Protein AF-A0A382S7X2-F1 (afdb_monomer_lite)

Secondary structure (DSSP, 8-state):
--HHHHHHHHHHHHHHHHHHHHHTTT-HHHHHTTS-TT-EEE-SSS-EEEHHHHHHHHHHHHHHHHTTSSS---------

Organism: NCBI:txid408172

pLDDT: mean 92.97, std 5.41, range [74.81, 98.19]

Foldseek 3Di:
DDPVVVVVVVVVVVLVVQLQVCLQVVVLVSNLVSADQFDWDDPPPPDIQTGSVSVSCVSVVVVVVQVPDPDHDGDGDDDD

Radius of gyration: 15.02 Å; chains: 1; bounding box: 34×27×41 Å

Sequence (80 aa):
MELWQLEAYAEIRNLISAYNSFGDRGRFDEMLSLFAEHAVMDIDDGRLYEGIGQIKKIFTDTNDSLSKGDSPSYIQHHTA

Structure (mmCIF, N/CA/C/O backbone):
data_AF-A0A382S7X2-F1
#
_entry.id   AF-A0A382S7X2-F1
#
loop_
_atom_site.group_PDB
_atom_site.id
_atom_site.type_symbol
_atom_site.label_atom_id
_atom_site.label_alt_id
_atom_site.label_comp_id
_atom_site.label_asym_id
_atom_site.label_entity_id
_atom_site.label_seq_id
_atom_site.pdbx_PDB_ins_code
_atom_site.Cartn_x
_atom_site.Cartn_y
_atom_site.Cartn_z
_atom_site.occupancy
_atom_site.B_iso_or_equiv
_atom_site.auth_seq_id
_atom_site.auth_comp_id
_atom_site.auth_asym_id
_atom_site.auth_atom_id
_atom_site.pdbx_PDB_model_num
ATOM 1 N N . MET A 1 1 ? -23.873 5.333 14.684 1.00 81.12 1 MET A N 1
ATOM 2 C CA . MET A 1 1 ? -22.696 4.449 14.747 1.00 81.12 1 MET A CA 1
ATOM 3 C C . MET A 1 1 ? -22.224 4.434 16.179 1.00 81.12 1 MET A C 1
ATOM 5 O O . MET A 1 1 ? -22.187 5.496 16.790 1.00 81.12 1 MET A O 1
ATOM 9 N N . GLU A 1 2 ? -21.905 3.253 16.688 1.00 97.25 2 GLU A N 1
ATOM 10 C CA . GLU A 1 2 ? -21.264 3.087 17.992 1.00 97.25 2 GLU A CA 1
ATOM 11 C C . GLU A 1 2 ? -19.819 3.603 17.953 1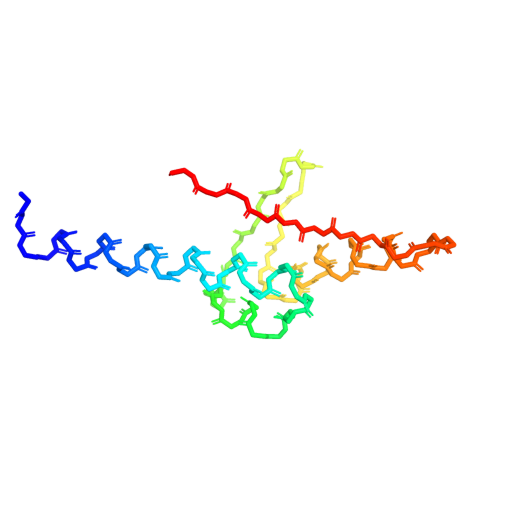.00 97.25 2 GLU A C 1
ATOM 13 O O . GLU A 1 2 ? -19.226 3.717 16.877 1.00 97.25 2 GLU A O 1
ATOM 18 N N . LEU A 1 3 ? -19.237 3.891 19.120 1.00 96.56 3 LEU A N 1
ATOM 19 C CA . LEU A 1 3 ? -17.885 4.459 19.217 1.00 96.56 3 LEU A CA 1
ATOM 20 C C . LEU A 1 3 ? -16.834 3.602 18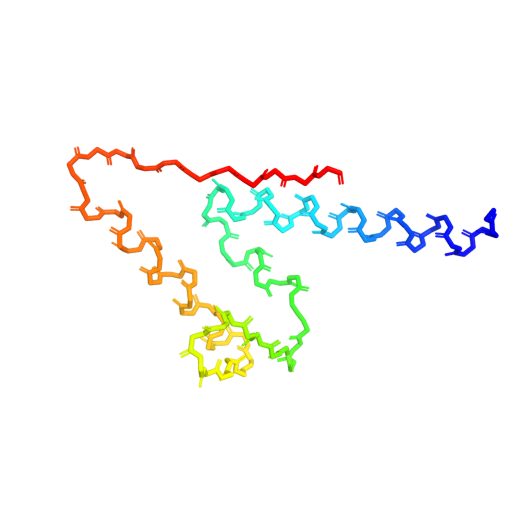.493 1.00 96.56 3 LEU A C 1
ATOM 22 O O . LEU A 1 3 ? -16.105 4.119 17.652 1.00 96.56 3 LEU A O 1
ATOM 26 N N . TRP A 1 4 ? -16.842 2.287 18.723 1.00 97.56 4 TRP A N 1
ATOM 27 C CA . TRP A 1 4 ? -15.902 1.359 18.083 1.00 97.56 4 TRP A CA 1
ATOM 28 C C . TRP A 1 4 ? -16.012 1.358 16.548 1.00 97.56 4 TRP A C 1
ATOM 30 O O . TRP A 1 4 ? -15.035 1.112 15.846 1.00 97.56 4 TRP A O 1
ATOM 40 N N . GLN A 1 5 ? -17.196 1.658 16.002 1.00 98.19 5 GLN A N 1
ATOM 41 C CA . GLN A 1 5 ? -17.400 1.741 14.554 1.00 98.19 5 GLN A CA 1
ATOM 42 C C . GLN A 1 5 ? -16.804 3.026 13.983 1.00 98.19 5 GLN A C 1
ATOM 44 O O . GLN A 1 5 ? -16.284 3.019 12.871 1.00 98.19 5 GLN A O 1
ATOM 49 N N . LEU A 1 6 ? -16.899 4.135 14.723 1.00 98.12 6 LEU A N 1
ATOM 50 C CA . LEU A 1 6 ? -16.296 5.409 14.329 1.00 98.12 6 LEU A CA 1
ATOM 51 C C . LEU A 1 6 ? -14.768 5.316 14.347 1.00 98.12 6 LEU A C 1
ATOM 53 O O . LEU A 1 6 ? -14.121 5.807 13.424 1.00 98.12 6 LEU A O 1
ATOM 57 N N . GLU A 1 7 ? -14.211 4.647 15.356 1.00 98.12 7 GLU A N 1
ATOM 58 C CA . GLU A 1 7 ? -12.776 4.368 15.463 1.00 98.12 7 GLU A CA 1
ATOM 59 C C . GLU A 1 7 ? -12.297 3.503 14.293 1.00 98.12 7 GLU A C 1
ATOM 61 O O . GLU A 1 7 ? -11.418 3.930 13.546 1.00 98.12 7 GLU A O 1
ATOM 66 N N . ALA A 1 8 ? -12.955 2.366 14.040 1.00 98.00 8 ALA A N 1
ATOM 67 C CA . ALA A 1 8 ? -12.620 1.497 12.911 1.00 98.00 8 ALA A CA 1
ATOM 68 C C . ALA A 1 8 ? -12.714 2.230 11.560 1.00 98.00 8 ALA A C 1
ATOM 70 O O . ALA A 1 8 ? -11.862 2.064 10.687 1.00 98.00 8 ALA A O 1
ATOM 71 N N . TYR A 1 9 ? -13.723 3.087 11.382 1.00 97.50 9 TYR A N 1
ATOM 72 C CA . TYR A 1 9 ? -13.859 3.888 10.166 1.00 97.50 9 TYR A CA 1
ATOM 73 C C . TYR A 1 9 ? -12.692 4.869 9.987 1.00 97.50 9 TYR A C 1
ATOM 75 O O . TYR A 1 9 ? -12.165 5.024 8.883 1.00 97.50 9 TYR A O 1
ATOM 83 N N . ALA A 1 10 ? -12.267 5.522 11.070 1.00 97.38 10 ALA A N 1
ATOM 84 C CA . ALA A 1 10 ? -11.120 6.420 11.044 1.00 97.38 10 ALA A CA 1
ATOM 85 C C . ALA A 1 10 ? -9.813 5.666 10.749 1.00 97.38 10 ALA A C 1
ATOM 87 O O . ALA A 1 10 ? -9.014 6.137 9.939 1.00 97.38 10 ALA A O 1
ATOM 88 N N . GLU A 1 11 ? -9.613 4.486 11.339 1.00 97.94 11 GLU A N 1
ATOM 89 C CA . GLU A 1 11 ? -8.447 3.632 11.085 1.00 97.94 11 GLU A CA 1
ATOM 90 C C . GLU A 1 11 ? -8.361 3.201 9.618 1.00 97.94 11 GLU A C 1
ATOM 92 O O . GLU A 1 11 ? -7.316 3.374 8.990 1.00 97.94 11 GLU A O 1
ATOM 97 N N . ILE A 1 12 ? -9.471 2.738 9.031 1.00 97.19 12 ILE A N 1
ATOM 98 C CA . ILE A 1 12 ? -9.537 2.358 7.611 1.00 97.19 12 ILE A CA 1
ATOM 99 C C . ILE A 1 12 ? -9.231 3.561 6.715 1.00 97.19 12 ILE A C 1
ATOM 101 O O . ILE A 1 12 ? -8.423 3.466 5.789 1.00 97.19 12 ILE A O 1
ATOM 105 N N . ARG A 1 13 ? -9.834 4.721 7.000 1.00 97.19 13 ARG A N 1
ATOM 106 C CA . ARG A 1 13 ? -9.580 5.949 6.235 1.00 97.19 13 ARG A CA 1
ATOM 107 C C . ARG A 1 13 ? -8.105 6.352 6.288 1.00 97.19 13 ARG A C 1
ATOM 109 O O . ARG A 1 13 ? -7.544 6.762 5.267 1.00 97.19 13 ARG A O 1
ATOM 116 N N . ASN A 1 14 ? -7.483 6.248 7.459 1.00 97.81 14 ASN A N 1
ATOM 117 C CA . ASN A 1 14 ? -6.071 6.567 7.643 1.00 97.81 14 ASN A CA 1
ATOM 118 C C . ASN A 1 14 ? -5.173 5.574 6.897 1.00 97.81 14 ASN A C 1
ATOM 120 O O . ASN A 1 14 ? -4.235 6.006 6.229 1.00 97.81 14 ASN A O 1
ATOM 124 N N . LEU A 1 15 ? -5.496 4.277 6.940 1.00 97.94 15 LEU A N 1
ATOM 125 C CA . LEU A 1 15 ? -4.779 3.232 6.208 1.00 97.94 15 LEU A CA 1
ATOM 126 C C . LEU A 1 15 ? -4.798 3.487 4.697 1.00 97.94 15 LEU A C 1
ATOM 128 O O . LEU A 1 15 ? -3.741 3.511 4.069 1.00 97.94 15 LEU A O 1
ATOM 132 N N . ILE A 1 16 ? -5.975 3.750 4.122 1.00 97.44 16 ILE A N 1
ATOM 133 C CA . ILE A 1 16 ? -6.118 4.043 2.687 1.00 97.44 16 ILE A CA 1
ATOM 134 C C . ILE A 1 16 ? -5.346 5.314 2.312 1.00 97.44 16 ILE A C 1
ATOM 136 O O . ILE A 1 16 ? -4.626 5.341 1.316 1.00 97.44 16 ILE A O 1
ATOM 140 N N . SER A 1 17 ? -5.446 6.364 3.134 1.00 97.31 17 SER A N 1
ATOM 141 C CA . SER A 1 17 ? -4.734 7.623 2.884 1.00 97.31 17 SER A CA 1
ATOM 142 C C . SER A 1 17 ? -3.213 7.435 2.909 1.00 97.31 17 SER A C 1
ATOM 144 O O . SER A 1 17 ? -2.511 8.009 2.075 1.00 97.31 17 SER A O 1
ATOM 146 N N . ALA A 1 18 ? -2.698 6.625 3.839 1.00 97.94 18 ALA A N 1
ATOM 147 C CA . ALA A 1 18 ? -1.279 6.295 3.920 1.00 97.94 18 ALA A CA 1
ATOM 148 C C . ALA A 1 18 ? -0.825 5.471 2.708 1.00 97.94 18 ALA A C 1
ATOM 150 O O . ALA A 1 18 ? 0.157 5.840 2.066 1.00 97.94 18 ALA A O 1
ATOM 151 N N . TYR A 1 19 ? -1.573 4.421 2.355 1.00 97.12 19 TYR A N 1
ATOM 152 C CA . TYR A 1 19 ? -1.296 3.581 1.189 1.00 97.12 19 TYR A CA 1
ATOM 153 C C . TYR A 1 19 ? -1.190 4.416 -0.093 1.00 97.12 19 TYR A C 1
ATOM 155 O O . TYR A 1 19 ? -0.151 4.394 -0.755 1.00 97.12 19 TYR A O 1
ATOM 163 N N . ASN A 1 20 ? -2.206 5.237 -0.378 1.00 95.88 20 ASN A N 1
ATOM 164 C CA . ASN A 1 20 ? -2.229 6.118 -1.548 1.00 95.88 20 ASN A CA 1
ATOM 165 C C . ASN A 1 20 ? -1.048 7.097 -1.536 1.00 95.88 20 ASN A C 1
ATOM 167 O O . ASN A 1 20 ? -0.321 7.227 -2.515 1.00 95.88 20 ASN A O 1
ATOM 171 N N . SER A 1 21 ? -0.814 7.761 -0.399 1.00 96.25 21 SER A N 1
ATOM 172 C CA . SER A 1 21 ? 0.248 8.762 -0.258 1.00 96.25 21 SER A CA 1
ATOM 173 C C . SER A 1 21 ? 1.646 8.189 -0.494 1.00 96.25 21 SER A C 1
ATOM 175 O O . SER A 1 21 ? 2.488 8.869 -1.095 1.00 96.25 21 SER A O 1
ATOM 177 N N . PHE A 1 22 ? 1.902 6.968 -0.014 1.00 96.44 22 PHE A N 1
ATOM 178 C CA . PHE A 1 22 ? 3.172 6.280 -0.217 1.00 96.44 22 PHE A CA 1
ATOM 179 C C . PHE A 1 22 ? 3.319 5.772 -1.653 1.00 96.44 22 PHE A C 1
ATOM 181 O O . PHE A 1 22 ? 4.369 6.001 -2.257 1.00 96.44 22 PHE A O 1
ATOM 188 N N . GLY A 1 23 ? 2.270 5.167 -2.220 1.00 93.69 23 GLY A N 1
ATOM 189 C CA . GLY A 1 23 ? 2.246 4.701 -3.609 1.00 93.69 23 GLY A CA 1
ATOM 190 C C . GLY A 1 23 ? 2.499 5.828 -4.612 1.00 93.69 23 GLY A C 1
ATOM 191 O O . GLY A 1 23 ? 3.422 5.733 -5.418 1.00 93.69 23 GLY A O 1
ATOM 192 N N . ASP A 1 24 ? 1.779 6.946 -4.484 1.00 93.19 24 ASP A N 1
ATOM 193 C CA . ASP A 1 24 ? 1.895 8.127 -5.363 1.00 93.19 24 ASP A CA 1
ATOM 194 C C . ASP A 1 24 ? 3.295 8.768 -5.347 1.00 93.19 24 ASP A C 1
ATOM 196 O O . ASP A 1 24 ? 3.661 9.527 -6.243 1.00 93.19 24 ASP A O 1
ATOM 200 N N . ARG A 1 25 ? 4.087 8.498 -4.303 1.00 91.94 25 ARG A N 1
ATOM 201 C CA . ARG A 1 25 ? 5.437 9.053 -4.109 1.00 91.94 25 ARG A CA 1
ATOM 202 C C . ARG A 1 25 ? 6.550 8.024 -4.300 1.00 91.94 25 ARG A C 1
ATOM 204 O O . ARG A 1 25 ? 7.704 8.351 -4.033 1.00 91.94 25 ARG A O 1
ATOM 211 N N . GLY A 1 26 ? 6.225 6.792 -4.695 1.00 91.62 26 GLY A N 1
ATOM 212 C CA . GLY A 1 26 ? 7.201 5.704 -4.824 1.00 91.62 26 GLY A CA 1
ATOM 213 C C . GLY A 1 26 ? 7.855 5.286 -3.499 1.00 91.62 26 GLY A C 1
ATOM 214 O O . GLY A 1 26 ? 8.938 4.704 -3.495 1.00 91.62 26 GLY A O 1
ATOM 215 N N . A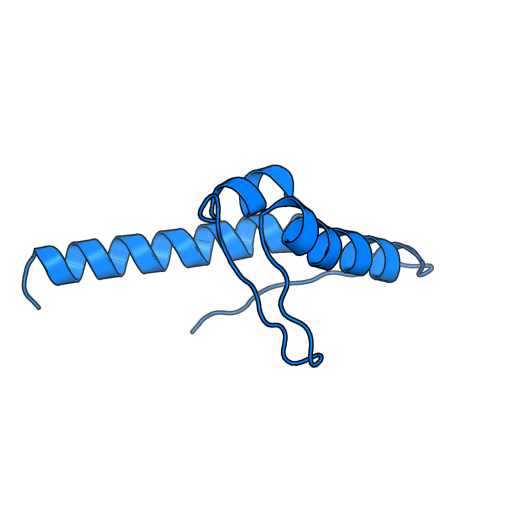RG A 1 27 ? 7.229 5.588 -2.353 1.00 94.75 27 ARG A N 1
ATOM 216 C CA . ARG A 1 27 ? 7.710 5.250 -0.998 1.00 94.75 27 ARG A CA 1
ATOM 217 C C . ARG A 1 27 ? 7.351 3.801 -0.657 1.00 94.75 27 ARG A C 1
ATOM 219 O O . ARG A 1 27 ? 6.528 3.528 0.215 1.00 94.75 27 ARG A O 1
ATOM 226 N N . PHE A 1 28 ? 7.902 2.864 -1.429 1.00 93.44 28 PHE A N 1
ATOM 227 C CA . PHE A 1 28 ? 7.452 1.471 -1.409 1.00 93.44 28 PHE A CA 1
ATOM 228 C C . PHE A 1 28 ? 7.797 0.734 -0.121 1.00 93.44 28 PHE A C 1
ATOM 230 O O . PHE A 1 28 ? 7.000 -0.088 0.313 1.00 93.44 28 PHE A O 1
ATOM 237 N N . ASP A 1 29 ? 8.927 1.025 0.520 1.00 94.00 29 ASP A N 1
ATOM 238 C CA . ASP A 1 29 ? 9.264 0.365 1.784 1.00 94.00 29 ASP A CA 1
ATOM 239 C C . ASP A 1 29 ? 8.278 0.769 2.899 1.00 94.00 29 ASP A C 1
ATOM 241 O O . ASP A 1 29 ? 7.817 -0.089 3.652 1.00 94.00 29 ASP A O 1
ATOM 245 N N . GLU A 1 30 ? 7.855 2.038 2.955 1.00 96.81 30 GLU A N 1
ATOM 246 C CA . GLU A 1 30 ? 6.808 2.486 3.881 1.00 96.81 30 GLU A CA 1
ATOM 247 C C . GLU A 1 30 ? 5.440 1.897 3.534 1.00 96.81 30 GLU A C 1
ATOM 249 O O . GLU A 1 30 ? 4.735 1.416 4.418 1.00 96.81 30 GLU A O 1
ATOM 254 N N . MET A 1 31 ? 5.075 1.872 2.252 1.00 95.94 31 MET A N 1
ATOM 255 C CA . MET A 1 31 ? 3.828 1.254 1.795 1.00 95.94 31 MET A CA 1
ATOM 256 C C . MET A 1 31 ? 3.759 -0.234 2.156 1.00 95.94 31 MET A C 1
ATOM 258 O O . MET A 1 31 ? 2.727 -0.706 2.622 1.00 95.94 31 MET A O 1
ATOM 262 N N . LEU A 1 32 ? 4.856 -0.974 1.981 1.00 95.88 32 LEU A N 1
ATOM 263 C CA . LEU A 1 32 ? 4.917 -2.403 2.288 1.00 95.88 32 LEU A CA 1
ATOM 264 C C . LEU A 1 32 ? 4.813 -2.687 3.788 1.00 95.88 32 LEU A C 1
ATOM 266 O O . LEU A 1 32 ? 4.347 -3.759 4.159 1.00 95.88 32 LEU A O 1
ATOM 270 N N . SER A 1 33 ? 5.170 -1.729 4.651 1.00 96.44 33 SER A N 1
ATOM 271 C CA . SER A 1 33 ? 4.984 -1.867 6.102 1.00 96.44 33 SER A CA 1
ATOM 272 C C . SER A 1 33 ? 3.515 -1.828 6.547 1.00 96.44 33 SER A C 1
ATOM 274 O O . SER A 1 33 ? 3.213 -2.196 7.678 1.00 96.44 33 SER A O 1
ATOM 276 N N . LEU A 1 34 ? 2.597 -1.420 5.660 1.00 96.81 34 LEU A N 1
ATOM 277 C CA . LEU A 1 34 ? 1.151 -1.447 5.907 1.00 96.81 34 LEU A CA 1
ATOM 278 C C . LEU A 1 34 ? 0.539 -2.845 5.736 1.00 96.81 34 LEU A C 1
ATOM 280 O O . LEU A 1 34 ? -0.581 -3.085 6.184 1.00 96.81 34 LEU A O 1
ATOM 284 N N . PHE A 1 35 ? 1.236 -3.755 5.056 1.00 96.56 35 PHE A N 1
ATOM 285 C CA . PHE A 1 35 ? 0.737 -5.097 4.783 1.00 96.56 35 PHE A CA 1
ATOM 286 C C . PHE A 1 35 ? 0.994 -6.032 5.968 1.00 96.56 35 PHE A C 1
ATOM 288 O O . PHE A 1 35 ? 2.011 -5.945 6.653 1.00 96.56 35 PHE A O 1
ATOM 295 N N . ALA A 1 36 ? 0.081 -6.982 6.173 1.00 96.50 36 ALA A N 1
ATOM 296 C CA . ALA A 1 36 ? 0.299 -8.079 7.106 1.00 96.50 36 ALA A CA 1
ATOM 297 C C . ALA A 1 36 ? 1.456 -8.984 6.638 1.00 96.50 36 ALA A C 1
ATOM 299 O O . ALA A 1 36 ? 1.677 -9.153 5.439 1.00 96.50 36 ALA A O 1
ATOM 300 N N . GLU A 1 37 ? 2.148 -9.630 7.580 1.00 91.00 37 GLU A N 1
ATOM 301 C CA . GLU A 1 37 ? 3.298 -10.509 7.305 1.00 91.00 37 GLU A CA 1
ATOM 302 C C . GLU A 1 37 ? 2.991 -11.598 6.259 1.00 91.00 37 GLU A C 1
ATOM 304 O O . GLU A 1 37 ? 3.809 -11.888 5.384 1.00 91.00 37 GLU A O 1
ATOM 309 N N . HIS A 1 38 ? 1.779 -12.155 6.312 1.00 94.62 38 HIS A N 1
ATOM 310 C CA . HIS A 1 38 ? 1.289 -13.195 5.404 1.00 94.62 38 HIS A CA 1
ATOM 311 C C . HIS A 1 38 ? 0.224 -12.668 4.433 1.00 94.62 38 HIS A C 1
ATOM 313 O O . HIS A 1 38 ? -0.712 -13.386 4.085 1.00 94.62 38 HIS A O 1
ATOM 319 N N . ALA A 1 39 ? 0.320 -11.396 4.037 1.00 96.56 39 ALA A N 1
ATOM 320 C CA . ALA A 1 39 ? -0.607 -10.811 3.078 1.00 96.56 39 ALA A CA 1
ATOM 321 C C . ALA A 1 39 ? -0.601 -11.581 1.750 1.00 96.56 39 ALA A C 1
ATOM 323 O O . ALA A 1 39 ? 0.447 -12.013 1.267 1.00 96.56 39 ALA A O 1
ATOM 324 N N . VAL A 1 40 ? -1.784 -11.700 1.154 1.00 97.12 40 VAL A N 1
ATOM 325 C CA . VAL A 1 40 ? -1.979 -12.212 -0.201 1.00 97.12 40 VAL A CA 1
ATOM 326 C C . VAL A 1 40 ? -2.631 -11.104 -1.011 1.00 97.12 40 VAL A C 1
ATOM 328 O O . VAL A 1 40 ? -3.593 -10.490 -0.545 1.00 97.12 40 VAL A O 1
ATOM 331 N N . MET A 1 41 ? -2.098 -10.834 -2.197 1.00 95.88 41 MET A N 1
ATOM 332 C CA . MET A 1 41 ? -2.645 -9.841 -3.116 1.00 95.88 41 MET A CA 1
ATOM 333 C C . MET A 1 41 ? -3.030 -10.508 -4.431 1.00 95.88 41 MET A C 1
ATOM 335 O O . MET A 1 41 ? -2.256 -11.284 -4.990 1.00 95.88 41 MET A O 1
ATOM 339 N N . ASP A 1 42 ? -4.228 -10.189 -4.901 1.00 96.31 42 ASP A N 1
ATOM 340 C CA . ASP A 1 42 ? -4.739 -10.564 -6.214 1.00 96.31 42 ASP A CA 1
ATOM 341 C C . ASP A 1 42 ? -4.987 -9.269 -6.992 1.00 96.31 42 ASP A C 1
ATOM 343 O O . ASP A 1 42 ? -5.652 -8.358 -6.490 1.00 96.31 42 ASP A O 1
ATOM 347 N N . ILE A 1 43 ? -4.390 -9.168 -8.177 1.00 93.38 43 IL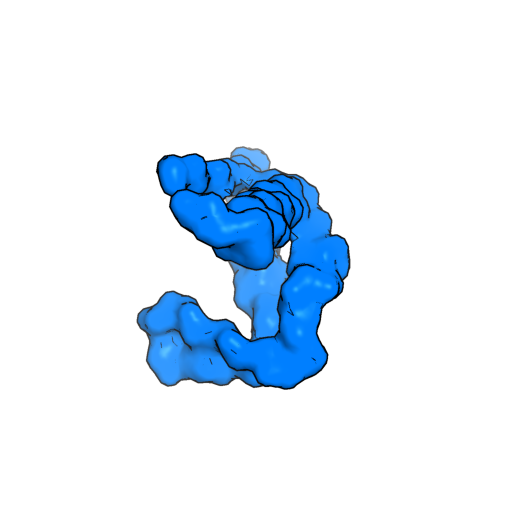E A N 1
ATOM 348 C CA . ILE A 1 43 ? -4.525 -8.019 -9.082 1.00 93.38 43 ILE A CA 1
ATOM 349 C C . ILE A 1 43 ? -5.327 -8.379 -10.342 1.00 93.38 43 ILE A C 1
ATOM 351 O O . ILE A 1 43 ? -5.261 -7.653 -11.331 1.00 93.38 43 ILE A O 1
ATOM 355 N N . ASP A 1 44 ? -6.065 -9.493 -10.303 1.00 94.12 44 ASP A N 1
ATOM 356 C CA . ASP A 1 44 ? -6.887 -10.029 -11.395 1.00 94.12 44 ASP A CA 1
ATOM 357 C C . ASP A 1 44 ? -6.077 -10.362 -12.665 1.00 94.12 44 ASP A C 1
ATOM 359 O O . ASP A 1 44 ? -6.552 -10.273 -13.796 1.00 94.12 44 ASP A O 1
ATOM 363 N N . ASP A 1 45 ? -4.816 -10.770 -12.486 1.00 94.06 45 ASP A N 1
ATOM 364 C CA . ASP A 1 45 ? -3.931 -11.247 -13.560 1.00 94.06 45 ASP A CA 1
ATOM 365 C C . ASP A 1 45 ? -3.856 -12.787 -13.636 1.00 94.06 45 ASP A C 1
ATOM 367 O O . ASP A 1 45 ? -3.060 -13.357 -14.392 1.00 94.06 45 ASP A O 1
ATOM 371 N N . GLY A 1 46 ? -4.688 -13.469 -12.842 1.00 95.00 46 GLY A N 1
ATOM 372 C CA . GLY A 1 46 ? -4.728 -14.925 -12.721 1.00 95.00 46 GLY A CA 1
ATOM 373 C C . GLY A 1 46 ? -3.665 -15.519 -11.792 1.00 95.00 46 GLY A C 1
ATOM 374 O O . GLY A 1 46 ? -3.479 -16.740 -11.803 1.00 95.00 46 GLY A O 1
ATOM 375 N N . ARG A 1 47 ? -2.950 -14.703 -11.003 1.00 94.75 47 ARG A N 1
ATOM 376 C CA . ARG A 1 47 ? -1.957 -15.151 -10.016 1.00 94.75 47 ARG A CA 1
ATOM 377 C C . ARG A 1 47 ? -2.230 -14.553 -8.639 1.00 94.75 47 ARG A C 1
ATOM 379 O O . ARG A 1 47 ? -2.606 -13.397 -8.503 1.00 94.75 47 ARG A O 1
ATOM 386 N N . LEU A 1 48 ? -1.953 -15.346 -7.606 1.00 96.75 48 LEU A N 1
ATOM 387 C CA . LEU A 1 48 ? -1.897 -14.863 -6.229 1.00 96.75 48 LEU A CA 1
ATOM 388 C C . LEU A 1 48 ? -0.454 -14.539 -5.857 1.00 96.75 48 LEU A C 1
ATOM 390 O O . LEU A 1 48 ? 0.456 -15.328 -6.122 1.00 96.75 48 LEU A O 1
ATOM 394 N N . TYR A 1 49 ? -0.266 -13.385 -5.228 1.00 96.38 49 TYR A N 1
ATOM 395 C CA . TYR A 1 49 ? 1.028 -12.902 -4.768 1.00 96.38 49 TYR A CA 1
ATOM 396 C C . TYR A 1 49 ? 1.088 -13.012 -3.252 1.00 96.38 49 TYR A C 1
ATOM 398 O O . TYR A 1 49 ? 0.427 -12.262 -2.535 1.00 96.38 49 TYR A O 1
ATOM 406 N N . GLU A 1 50 ? 1.876 -13.966 -2.771 1.00 96.62 50 GLU A N 1
ATOM 407 C CA . GLU A 1 50 ? 1.959 -14.329 -1.362 1.00 96.62 50 GLU A CA 1
ATOM 408 C C . GLU A 1 50 ? 3.189 -13.708 -0.694 1.00 96.62 50 GLU A C 1
ATOM 410 O O . GLU A 1 50 ? 4.339 -13.892 -1.112 1.00 96.62 50 GLU A O 1
ATOM 415 N N . GLY A 1 51 ? 2.935 -12.988 0.395 1.00 95.94 51 GLY A N 1
ATOM 416 C CA . GLY A 1 51 ? 3.942 -12.346 1.221 1.00 95.94 51 GLY A CA 1
ATOM 417 C C . GLY A 1 51 ? 4.515 -11.059 0.625 1.00 95.94 51 GLY A C 1
ATOM 418 O O . GLY A 1 51 ? 4.461 -10.779 -0.577 1.00 95.94 51 GLY A O 1
ATOM 419 N N . ILE A 1 52 ? 5.145 -10.277 1.503 1.00 95.56 52 ILE A N 1
ATOM 420 C CA . ILE A 1 52 ? 5.689 -8.945 1.195 1.00 95.56 52 ILE A CA 1
ATOM 421 C C . ILE A 1 52 ? 6.665 -8.969 0.012 1.00 95.56 52 ILE A C 1
ATOM 423 O O . ILE A 1 52 ? 6.679 -8.048 -0.799 1.00 95.56 52 ILE A O 1
ATOM 427 N N . GLY A 1 53 ? 7.469 -10.028 -0.121 1.00 93.75 53 GLY A N 1
ATOM 428 C CA . GLY A 1 53 ? 8.453 -10.143 -1.197 1.00 93.75 53 GLY A CA 1
ATOM 429 C C . GLY A 1 53 ? 7.833 -10.235 -2.594 1.00 93.75 53 GLY A C 1
ATOM 430 O O . GLY A 1 53 ? 8.361 -9.632 -3.527 1.00 93.75 53 GLY A O 1
ATOM 431 N N . GLN A 1 54 ? 6.724 -10.966 -2.753 1.00 95.06 54 GLN A N 1
ATOM 432 C CA . GLN A 1 54 ? 6.027 -11.068 -4.040 1.00 95.06 54 GLN A CA 1
ATOM 433 C C . GLN A 1 54 ? 5.199 -9.813 -4.317 1.00 95.06 54 GLN A C 1
ATOM 435 O O . GLN A 1 54 ? 5.251 -9.281 -5.421 1.00 95.06 54 GLN A O 1
ATOM 440 N N . ILE A 1 55 ? 4.529 -9.290 -3.290 1.00 95.75 55 ILE A N 1
ATOM 441 C CA . ILE A 1 55 ? 3.769 -8.037 -3.357 1.00 95.75 55 ILE A CA 1
ATOM 442 C C . ILE A 1 55 ? 4.677 -6.862 -3.755 1.00 95.75 55 ILE A C 1
ATOM 444 O O . ILE A 1 55 ? 4.309 -6.067 -4.616 1.00 95.75 55 ILE A O 1
ATOM 448 N N . LYS A 1 56 ? 5.899 -6.778 -3.208 1.00 94.50 56 LYS A N 1
ATOM 449 C CA . LYS A 1 56 ? 6.889 -5.744 -3.564 1.00 94.50 56 LYS A CA 1
ATOM 450 C C . LYS A 1 56 ? 7.167 -5.700 -5.064 1.00 94.50 56 LYS A C 1
ATOM 452 O O . LYS A 1 56 ? 7.261 -4.606 -5.616 1.00 94.50 56 LYS A O 1
ATOM 457 N N . LYS A 1 57 ? 7.267 -6.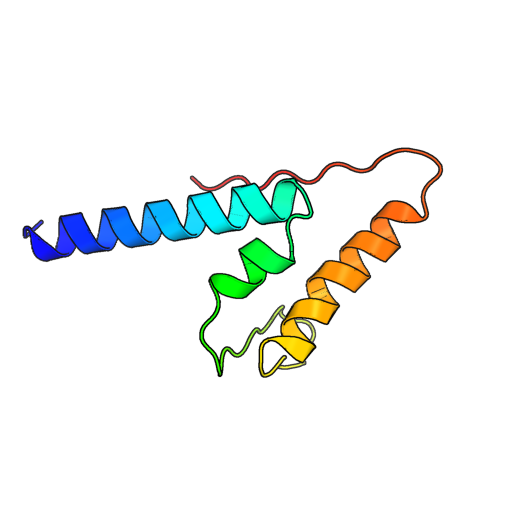866 -5.712 1.00 93.56 57 LYS A N 1
ATOM 458 C CA . LYS A 1 57 ? 7.580 -6.957 -7.145 1.00 93.56 57 LYS A CA 1
ATOM 459 C C . LYS A 1 57 ? 6.538 -6.262 -8.009 1.00 93.56 57 LYS A C 1
ATOM 461 O O . LYS A 1 57 ? 6.916 -5.564 -8.936 1.00 93.56 57 LYS A O 1
ATOM 466 N N . ILE A 1 58 ? 5.255 -6.360 -7.660 1.00 93.00 58 ILE A N 1
ATOM 467 C CA . ILE A 1 58 ? 4.173 -5.700 -8.409 1.00 93.00 58 ILE A CA 1
ATOM 468 C C . ILE A 1 58 ? 4.428 -4.193 -8.524 1.00 93.00 58 ILE A C 1
ATOM 470 O O . ILE A 1 58 ? 4.355 -3.612 -9.610 1.00 93.00 58 ILE A O 1
ATOM 474 N N . PHE A 1 59 ? 4.773 -3.557 -7.406 1.00 91.88 59 PHE A N 1
ATOM 475 C CA . PHE A 1 59 ? 4.991 -2.115 -7.367 1.00 91.88 59 PHE A CA 1
ATOM 476 C C . PHE A 1 59 ? 6.308 -1.704 -8.026 1.00 91.88 59 PHE A C 1
ATOM 478 O O . PHE A 1 59 ? 6.339 -0.721 -8.767 1.00 91.88 59 PHE A O 1
ATOM 485 N N . THR A 1 60 ? 7.390 -2.459 -7.806 1.00 90.62 60 THR A N 1
ATOM 486 C CA . THR A 1 60 ? 8.689 -2.144 -8.416 1.00 90.62 60 THR A CA 1
ATOM 487 C C . THR A 1 60 ? 8.688 -2.372 -9.923 1.00 90.62 60 THR A C 1
ATOM 489 O O . THR A 1 60 ? 9.205 -1.530 -10.648 1.00 90.62 60 THR A O 1
ATOM 492 N N . ASP A 1 61 ? 8.042 -3.431 -10.414 1.00 91.06 61 ASP A N 1
ATOM 493 C CA . ASP A 1 61 ? 7.944 -3.716 -11.851 1.00 91.06 61 ASP A CA 1
ATOM 494 C C . ASP A 1 61 ? 7.121 -2.632 -12.566 1.00 91.06 61 ASP A C 1
ATOM 496 O O . ASP A 1 61 ? 7.476 -2.181 -13.658 1.00 91.06 61 ASP A O 1
ATOM 500 N N . THR A 1 62 ? 6.056 -2.147 -11.916 1.00 87.31 62 THR A N 1
ATOM 501 C CA . THR A 1 62 ? 5.272 -1.001 -12.399 1.00 87.31 62 THR A CA 1
ATOM 502 C C . THR A 1 62 ? 6.133 0.262 -12.464 1.00 87.31 62 THR A C 1
ATOM 504 O O . THR A 1 62 ? 6.163 0.938 -13.493 1.00 87.31 62 THR A O 1
ATOM 507 N N . ASN A 1 63 ? 6.885 0.564 -11.403 1.00 87.06 63 ASN A N 1
ATOM 508 C CA . ASN A 1 63 ? 7.788 1.715 -11.364 1.00 87.06 63 ASN A CA 1
ATOM 509 C C . ASN A 1 63 ? 8.870 1.651 -12.453 1.00 87.06 63 ASN A C 1
ATOM 511 O O . ASN A 1 63 ? 9.121 2.641 -13.144 1.00 87.06 63 ASN A O 1
ATOM 515 N N . ASP A 1 64 ? 9.476 0.482 -12.650 1.00 87.81 64 ASP A N 1
ATOM 516 C CA . ASP A 1 64 ? 10.484 0.253 -13.683 1.00 87.81 64 ASP A CA 1
ATOM 517 C C . ASP A 1 64 ? 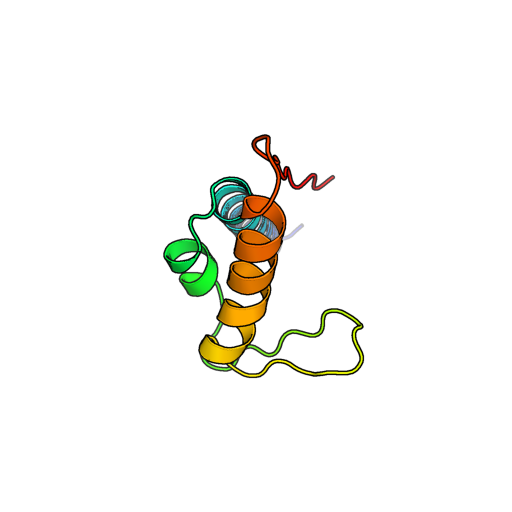9.890 0.412 -15.085 1.00 87.81 64 ASP A C 1
ATOM 519 O O . ASP A 1 64 ? 10.539 0.959 -15.977 1.00 87.81 64 ASP A O 1
ATOM 523 N N . SER A 1 65 ? 8.646 -0.026 -15.296 1.00 86.50 65 SER A N 1
ATOM 524 C CA . SER A 1 65 ? 7.934 0.180 -16.560 1.00 86.50 65 SER A CA 1
ATOM 525 C C . SER A 1 65 ? 7.687 1.663 -16.844 1.00 86.50 65 SER A C 1
ATOM 527 O O . SER A 1 65 ? 7.904 2.116 -17.967 1.00 86.50 65 SER A O 1
ATOM 529 N N . LEU A 1 66 ? 7.269 2.432 -15.837 1.00 85.62 66 LEU A N 1
ATOM 530 C CA . LEU A 1 66 ? 6.997 3.870 -15.966 1.00 85.62 66 LEU A CA 1
ATOM 531 C C . LEU A 1 66 ? 8.270 4.701 -16.160 1.00 85.62 66 LEU A C 1
ATOM 533 O O . LEU A 1 66 ? 8.237 5.740 -16.817 1.00 85.62 66 LEU A O 1
ATOM 537 N N . SER A 1 67 ? 9.396 4.229 -15.626 1.00 84.50 67 SER A N 1
ATOM 538 C CA . SER A 1 67 ? 10.694 4.909 -15.707 1.00 84.50 67 SER A CA 1
ATOM 539 C C . SER A 1 67 ? 11.398 4.747 -17.062 1.00 84.50 67 SER A C 1
ATOM 541 O O . SER A 1 67 ? 12.408 5.400 -17.304 1.00 84.50 67 SER A O 1
ATOM 543 N N . LYS A 1 68 ? 10.895 3.881 -17.954 1.00 83.69 68 LYS A N 1
ATOM 544 C CA . LYS A 1 68 ? 11.484 3.628 -19.286 1.00 83.69 68 LYS A CA 1
ATOM 545 C C . LYS A 1 68 ? 11.105 4.662 -20.354 1.00 83.69 68 LYS A C 1
ATOM 547 O O . LYS A 1 68 ? 11.636 4.587 -21.458 1.00 83.69 68 LYS A O 1
ATOM 552 N N . GLY A 1 69 ? 10.177 5.575 -20.069 1.00 79.44 69 GLY A N 1
ATOM 553 C CA . GLY A 1 69 ? 9.780 6.634 -21.002 1.00 79.44 69 GLY A CA 1
ATOM 554 C C . GLY A 1 69 ? 10.727 7.839 -20.990 1.00 79.44 69 GLY A C 1
ATOM 555 O O . GLY A 1 69 ? 11.394 8.104 -19.996 1.00 79.44 69 GLY A O 1
ATOM 556 N N . ASP A 1 70 ? 10.720 8.627 -22.070 1.00 79.44 70 ASP A N 1
ATOM 557 C CA . ASP A 1 70 ? 11.509 9.869 -22.198 1.00 79.44 70 ASP A CA 1
ATOM 558 C C . ASP A 1 70 ? 10.998 11.028 -21.314 1.00 79.44 70 ASP A C 1
ATOM 560 O O . ASP A 1 70 ? 11.554 12.126 -21.314 1.00 79.44 70 ASP A O 1
ATOM 564 N N . SER A 1 71 ? 9.901 10.837 -20.579 1.00 81.56 71 SER A N 1
ATOM 565 C CA . SER A 1 71 ? 9.301 11.856 -19.715 1.00 81.56 71 SER A CA 1
ATOM 566 C C . SER A 1 71 ? 8.793 11.245 -18.409 1.00 81.56 71 SER A C 1
ATOM 568 O O . SER A 1 71 ? 8.344 10.096 -18.414 1.00 81.56 71 SER A O 1
ATOM 570 N N . PRO A 1 72 ? 8.822 11.999 -17.291 1.00 79.25 72 PRO A N 1
ATOM 571 C CA . PRO A 1 72 ? 8.292 11.524 -16.021 1.00 79.25 72 PRO A CA 1
ATOM 572 C C . PRO A 1 72 ? 6.813 11.148 -16.135 1.00 79.25 72 PRO A C 1
ATOM 574 O O . PRO A 1 72 ? 6.008 11.920 -16.655 1.00 79.25 72 PRO A O 1
ATOM 577 N N . SER A 1 73 ? 6.461 9.980 -15.604 1.00 84.25 73 SER A N 1
ATOM 578 C CA . SER A 1 73 ? 5.071 9.554 -15.440 1.00 84.25 73 SER A CA 1
ATOM 579 C C . SER A 1 73 ? 4.608 9.834 -14.011 1.00 84.25 73 SER A C 1
ATOM 581 O O . SER A 1 73 ? 5.383 9.675 -13.069 1.00 84.25 73 SER A O 1
ATOM 583 N N . TYR A 1 74 ? 3.350 10.248 -13.846 1.00 85.44 74 TYR A N 1
ATOM 584 C CA . TYR A 1 74 ? 2.754 10.526 -12.539 1.00 85.44 74 TYR A CA 1
ATOM 585 C C . TYR A 1 74 ? 1.554 9.613 -12.295 1.00 85.44 74 TYR A C 1
ATOM 587 O O . TYR A 1 74 ? 0.720 9.434 -13.182 1.00 85.44 74 TYR A O 1
ATOM 595 N N . ILE A 1 75 ? 1.474 9.056 -11.088 1.00 89.00 75 ILE A N 1
ATOM 596 C CA . ILE A 1 75 ? 0.321 8.302 -10.598 1.00 89.00 75 ILE A CA 1
ATOM 597 C C . ILE A 1 75 ? -0.277 9.078 -9.432 1.00 89.00 75 ILE A C 1
ATOM 599 O O . ILE A 1 75 ? 0.450 9.568 -8.569 1.00 89.00 75 ILE A O 1
ATOM 603 N N . GLN A 1 76 ? -1.604 9.167 -9.425 1.00 92.31 76 GLN A N 1
ATOM 604 C CA . GLN A 1 76 ? -2.363 9.703 -8.309 1.00 92.31 76 GLN A CA 1
ATOM 605 C C . GLN A 1 76 ? -3.573 8.820 -8.040 1.00 92.31 76 GLN A C 1
ATOM 607 O O . GLN A 1 76 ? -4.427 8.635 -8.912 1.00 92.31 76 GLN A O 1
ATOM 612 N N . HIS A 1 77 ? -3.660 8.294 -6.825 1.00 92.94 77 HIS A N 1
ATOM 613 C CA . HIS A 1 77 ? -4.833 7.550 -6.392 1.00 92.94 77 HIS A CA 1
ATOM 614 C C . HIS A 1 77 ? -5.949 8.508 -5.963 1.00 92.94 77 HIS A C 1
ATOM 616 O O . HIS A 1 77 ? -5.735 9.473 -5.226 1.00 92.94 77 HIS A O 1
ATOM 622 N N . HIS A 1 78 ? -7.174 8.208 -6.395 1.00 92.25 78 HIS A N 1
ATOM 623 C CA . HIS A 1 78 ? -8.382 8.911 -5.977 1.00 92.25 78 HIS A CA 1
ATOM 624 C C . HIS A 1 78 ? -9.309 7.937 -5.250 1.00 92.25 78 HIS A C 1
ATOM 626 O O . HIS A 1 78 ? -9.713 6.920 -5.807 1.00 92.25 78 HIS A O 1
ATOM 632 N N . THR A 1 79 ? -9.658 8.262 -4.007 1.00 87.38 79 THR A N 1
ATOM 633 C CA . THR A 1 79 ? -10.631 7.516 -3.200 1.00 87.38 79 THR A CA 1
ATOM 634 C C . THR A 1 79 ? -11.773 8.464 -2.840 1.00 87.38 79 THR A C 1
ATOM 636 O O . THR A 1 79 ? -11.510 9.558 -2.336 1.00 87.38 79 THR A O 1
ATOM 639 N N . ALA A 1 80 ? -13.008 8.068 -3.161 1.00 74.81 80 ALA A N 1
ATOM 640 C CA . ALA A 1 80 ? -14.235 8.821 -2.889 1.00 74.81 80 ALA A CA 1
ATOM 641 C C . ALA A 1 80 ? -14.851 8.437 -1.538 1.00 74.81 80 ALA A C 1
ATOM 643 O O . ALA A 1 80 ? -14.725 7.251 -1.158 1.00 74.81 80 ALA A O 1
#

InterPro domains:
  IPR032710 NTF2-like domain superfamily [SSF54427] (1-78)
  IPR037401 SnoaL-like domain [PF13577] (5-78)